Protein AF-A0A8J4E0U0-F1 (afdb_monomer)

Foldseek 3Di:
DDPPPPLDPDDCVVDDLVQAQQDDQVQAQPKFKWAFNAFDPQFTKIQRPVVSHIATEGQVQEEPDHGDRVVVVVRHGPIAIKHFNGGDHSDHTYIHRYPVVGDDPPPPPPPDD

Sequence (113 aa):
MALGSVLGTEDIHDMPPSQWGVLDPELVGTVVEVRILCVHPFGVGVHLTAQGAYGHVNAPRVTDDRFTVDEASRHIGEVRRGLVLAAEPGRQPTLTIRPSEVPDRSDPHGQII

Solvent-accessible surface area (backbone atoms only — not comparable to full-atom values): 6579 Å² total; per-residue (Å²): 133,85,82,78,73,75,81,60,94,48,48,68,86,80,51,60,72,86,45,44,11,70,46,64,54,86,44,44,79,36,78,43,54,31,28,31,45,33,67,45,95,64,22,34,27,31,35,31,69,89,75,75,25,27,40,51,27,44,32,77,30,51,36,85,63,87,72,48,56,76,66,55,50,74,44,51,68,41,75,42,63,26,27,29,73,40,35,46,87,93,32,68,31,41,44,29,44,15,63,92,75,38,82,61,96,85,51,97,70,80,69,86,126

Organism: NCBI:txid175570

Radius of gyration: 14.25 Å; Cα contacts (8 Å, |Δi|>4): 223; chains: 1; bounding box: 31×45×39 Å

Nearest PDB structures (foldseek):
  5xgu-assembly1_A  TM=8.233E-01  e=1.239E-03  Escherichia coli DEC6A
  3go5-assembly1_A  TM=7.904E-01  e=1.707E-03  Streptococcus pneumoniae TIGR4
  7dcy-assembly1_A  TM=7.738E-01  e=1.819E-03  Mycoplasmoides genitalium G37
  2cqo-assembly1_A  TM=6.522E-01  e=3.449E-03  Homo sapiens
  1h95-assembly1_A  TM=6.076E-01  e=5.755E-02  Homo sapiens

Structure (mmCIF, N/CA/C/O backbone):
data_AF-A0A8J4E0U0-F1
#
_entry.id   AF-A0A8J4E0U0-F1
#
loop_
_atom_site.group_PDB
_atom_site.id
_atom_site.type_symbol
_atom_site.label_atom_id
_atom_site.label_alt_id
_atom_site.label_comp_id
_atom_site.label_asym_id
_atom_site.label_entity_id
_atom_site.label_seq_id
_atom_site.pdbx_PDB_ins_code
_atom_site.Cartn_x
_atom_site.Cartn_y
_atom_site.Cartn_z
_atom_site.occupancy
_atom_site.B_iso_or_equiv
_atom_site.auth_seq_id
_atom_site.auth_comp_id
_atom_site.auth_asym_id
_atom_site.auth_atom_id
_atom_site.pdbx_PDB_model_num
ATOM 1 N N . MET A 1 1 ? -3.474 -33.523 -2.161 1.00 33.12 1 MET A N 1
ATOM 2 C CA . MET A 1 1 ? -2.743 -32.919 -3.293 1.00 33.12 1 MET A CA 1
ATOM 3 C C . MET A 1 1 ? -2.813 -31.415 -3.107 1.00 33.12 1 MET A C 1
ATOM 5 O O . MET A 1 1 ? -3.916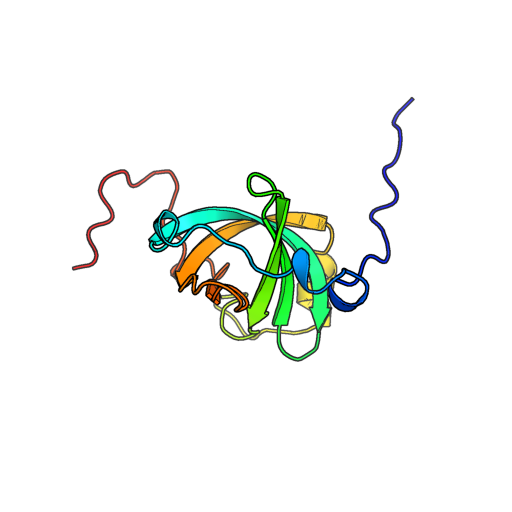 -30.889 -3.073 1.00 33.12 1 MET A O 1
ATOM 9 N N . ALA A 1 2 ? -1.684 -30.757 -2.850 1.00 35.38 2 ALA A N 1
ATOM 10 C CA . ALA A 1 2 ? -1.649 -29.308 -2.690 1.00 35.38 2 ALA A CA 1
ATOM 11 C C . ALA A 1 2 ? -1.746 -28.668 -4.080 1.00 35.38 2 ALA A C 1
ATOM 13 O O . ALA A 1 2 ? -0.880 -28.893 -4.923 1.00 35.38 2 ALA A O 1
ATOM 14 N N . LEU A 1 3 ? -2.819 -27.917 -4.328 1.00 40.31 3 LEU A N 1
ATOM 15 C CA . LEU A 1 3 ? -2.904 -27.012 -5.468 1.00 40.31 3 LEU A CA 1
ATOM 16 C C . LEU A 1 3 ? -1.920 -25.874 -5.192 1.00 40.31 3 LEU A C 1
ATOM 18 O O . LEU A 1 3 ? -2.223 -24.948 -4.444 1.00 40.31 3 LEU A O 1
ATOM 22 N N . GLY A 1 4 ? -0.711 -25.998 -5.737 1.00 32.97 4 GLY A N 1
ATOM 23 C CA . GLY A 1 4 ? 0.241 -24.902 -5.807 1.00 32.97 4 GLY A CA 1
ATOM 24 C C . GLY A 1 4 ? -0.374 -23.797 -6.653 1.00 32.97 4 GLY A C 1
ATOM 25 O O . GLY A 1 4 ? -0.362 -23.878 -7.878 1.00 32.97 4 GLY A O 1
ATOM 26 N N . SER A 1 5 ? -0.966 -22.806 -5.987 1.00 40.47 5 SER A N 1
ATOM 27 C CA . SER A 1 5 ? -1.333 -21.536 -6.600 1.00 40.47 5 SER A CA 1
ATOM 28 C C . SER A 1 5 ? -0.084 -20.991 -7.274 1.00 40.47 5 SER A C 1
ATOM 30 O O . SER A 1 5 ? 0.894 -20.678 -6.596 1.00 40.47 5 SER A O 1
ATOM 32 N N . VAL A 1 6 ? -0.106 -20.906 -8.600 1.00 43.50 6 VAL A N 1
ATOM 33 C CA . VAL A 1 6 ? 0.854 -20.110 -9.360 1.00 43.50 6 VAL A CA 1
ATOM 34 C C . VAL A 1 6 ? 0.701 -18.689 -8.820 1.00 43.50 6 VAL A C 1
ATOM 36 O O . VAL A 1 6 ? -0.319 -18.054 -9.064 1.00 43.50 6 VAL A O 1
ATOM 39 N N . LEU A 1 7 ? 1.629 -18.237 -7.972 1.00 48.47 7 LEU A N 1
ATOM 40 C CA . LEU A 1 7 ? 1.688 -16.836 -7.561 1.00 48.47 7 LEU A CA 1
ATOM 41 C C . LEU A 1 7 ? 2.077 -16.072 -8.821 1.00 48.47 7 LEU A C 1
ATOM 43 O O . LEU A 1 7 ? 3.203 -16.184 -9.306 1.00 48.47 7 LEU A O 1
ATOM 47 N N . GLY A 1 8 ? 1.051 -15.486 -9.431 1.00 47.81 8 GLY A N 1
ATOM 48 C CA . GLY A 1 8 ? 1.058 -15.034 -10.803 1.00 47.81 8 GLY A CA 1
ATOM 49 C C . GLY A 1 8 ? 2.028 -13.891 -11.028 1.00 47.81 8 GLY A C 1
ATOM 50 O O . GLY A 1 8 ? 2.340 -13.105 -10.138 1.00 47.81 8 GLY A O 1
ATOM 51 N N . THR A 1 9 ? 2.451 -13.790 -12.277 1.00 55.84 9 THR A N 1
ATOM 52 C CA . THR A 1 9 ? 3.096 -12.640 -12.913 1.00 55.84 9 THR A CA 1
ATOM 53 C C . THR A 1 9 ? 2.154 -11.428 -12.994 1.00 55.84 9 THR A C 1
ATOM 55 O O . THR A 1 9 ? 2.138 -10.734 -14.004 1.00 55.84 9 THR A O 1
ATOM 58 N N . GLU A 1 10 ? 1.289 -11.237 -12.000 1.00 68.31 10 GLU A N 1
ATOM 59 C CA . GLU A 1 10 ? 0.226 -10.239 -12.015 1.00 68.31 10 GLU A CA 1
ATOM 60 C C . GLU A 1 10 ? 0.820 -8.868 -11.684 1.00 68.31 10 GLU A C 1
ATOM 62 O O . GLU A 1 10 ? 1.222 -8.607 -10.549 1.00 68.31 10 GLU A O 1
ATOM 67 N N . ASP A 1 11 ? 0.874 -7.987 -12.681 1.00 75.38 11 ASP A N 1
ATOM 68 C CA . ASP A 1 11 ? 1.166 -6.574 -12.480 1.00 75.38 11 ASP A CA 1
ATOM 69 C C . ASP A 1 11 ? -0.160 -5.810 -12.355 1.00 75.38 11 ASP A C 1
ATOM 71 O O . ASP A 1 11 ? -1.088 -5.990 -13.145 1.00 75.38 11 ASP A O 1
ATOM 75 N N . ILE A 1 12 ? -0.270 -4.927 -11.360 1.00 73.69 12 ILE A N 1
ATOM 76 C CA . ILE A 1 12 ? -1.461 -4.084 -11.184 1.00 73.69 12 ILE A CA 1
ATOM 77 C C . ILE A 1 12 ? -1.749 -3.209 -12.414 1.00 73.69 12 ILE A C 1
ATOM 79 O O . ILE A 1 12 ? -2.890 -2.803 -12.622 1.00 73.69 12 ILE A O 1
ATOM 83 N N . HIS A 1 13 ? -0.742 -2.935 -13.247 1.00 73.75 13 HIS A N 1
ATOM 84 C CA . HIS A 1 13 ? -0.894 -2.173 -14.487 1.00 73.75 13 HIS A CA 1
ATOM 85 C C . HIS A 1 13 ? -1.6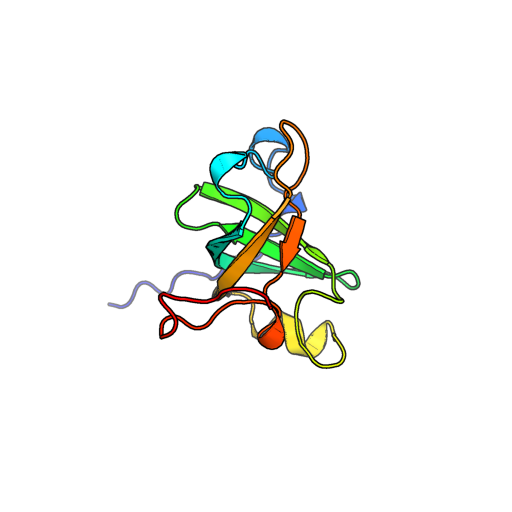39 -2.934 -15.591 1.00 73.75 13 HIS A C 1
ATOM 87 O O . HIS A 1 13 ? -2.132 -2.294 -16.520 1.00 73.75 13 HIS A O 1
ATOM 93 N N . ASP A 1 14 ? -1.794 -4.253 -15.465 1.00 78.25 14 ASP A N 1
ATOM 94 C CA . ASP A 1 14 ? -2.643 -5.047 -16.356 1.00 78.25 14 ASP A CA 1
ATOM 95 C C . ASP A 1 14 ? -4.133 -4.965 -15.962 1.00 78.25 14 ASP A C 1
ATOM 97 O O . ASP A 1 14 ? -5.010 -5.389 -16.720 1.00 78.25 14 ASP A O 1
ATOM 101 N N . MET A 1 15 ? -4.446 -4.406 -14.785 1.00 72.62 15 MET A N 1
ATOM 102 C CA . MET A 1 15 ? -5.810 -4.334 -14.258 1.00 72.62 15 MET A CA 1
ATOM 103 C C . MET A 1 15 ? -6.575 -3.117 -14.802 1.00 72.62 15 MET A C 1
ATOM 105 O O . MET A 1 15 ? -6.010 -2.020 -14.905 1.00 72.62 15 MET A O 1
ATOM 109 N N . PRO A 1 16 ? -7.888 -3.251 -15.086 1.00 71.50 16 PRO A N 1
ATOM 110 C CA . PRO A 1 16 ? -8.721 -2.126 -15.495 1.00 71.50 16 PRO A CA 1
ATOM 111 C C . PRO A 1 16 ? -8.661 -0.978 -14.474 1.00 71.50 16 PRO A C 1
ATOM 113 O O . PRO A 1 16 ? -8.812 -1.238 -13.279 1.00 71.50 16 PRO A O 1
ATOM 116 N N . PRO A 1 17 ? -8.564 0.298 -14.902 1.00 68.56 17 PRO A N 1
ATOM 117 C CA . PRO A 1 17 ? -8.576 1.456 -13.999 1.00 68.56 17 PRO A CA 1
ATOM 118 C C . PRO A 1 17 ? -9.759 1.495 -13.020 1.00 68.56 17 PRO A C 1
ATOM 120 O O . PRO A 1 17 ? -9.640 2.055 -11.940 1.00 68.56 17 PRO A O 1
ATOM 123 N N . SER A 1 18 ? -10.892 0.866 -13.349 1.00 69.44 18 SER A N 1
ATOM 124 C CA . SER A 1 18 ? -12.049 0.744 -12.449 1.00 69.44 18 SER A CA 1
ATOM 125 C C . SER A 1 18 ? -11.790 -0.103 -11.198 1.00 69.44 18 SER A C 1
ATOM 127 O O . SER A 1 18 ? -12.556 -0.023 -10.245 1.00 69.44 18 SER A O 1
ATOM 129 N N . GLN A 1 19 ? -10.751 -0.939 -11.209 1.00 70.50 19 GLN A N 1
ATOM 130 C CA . GLN A 1 19 ? -10.320 -1.757 -10.071 1.00 70.50 19 GLN A CA 1
ATOM 131 C C . GLN A 1 19 ? -9.205 -1.080 -9.264 1.00 70.50 19 GLN A C 1
ATOM 133 O O . GLN A 1 19 ? -8.861 -1.523 -8.166 1.00 70.50 19 GLN A O 1
ATOM 138 N N . TRP A 1 20 ? -8.664 0.025 -9.778 1.00 68.69 20 TRP A N 1
ATOM 139 C CA . TRP A 1 20 ? -7.727 0.852 -9.044 1.00 68.69 20 TRP A CA 1
ATOM 140 C C . TRP A 1 20 ? -8.482 1.705 -8.040 1.00 68.69 20 TRP A C 1
ATOM 142 O O . TRP A 1 20 ? -9.203 2.635 -8.393 1.00 68.69 20 TRP A O 1
ATOM 152 N N . GLY A 1 21 ? -8.256 1.414 -6.768 1.00 61.34 21 GLY A N 1
ATOM 153 C CA . GLY A 1 21 ? -8.373 2.418 -5.733 1.00 61.34 21 GLY A CA 1
ATOM 154 C C . GLY A 1 21 ? -9.753 2.988 -5.447 1.00 61.34 21 GLY A C 1
ATOM 155 O O . GLY A 1 21 ? -9.833 4.040 -4.822 1.00 61.34 21 GLY A O 1
ATOM 156 N N . VAL A 1 22 ? -10.834 2.311 -5.831 1.00 68.50 22 VAL A N 1
ATOM 157 C CA . VAL A 1 22 ? -12.170 2.661 -5.335 1.00 68.50 22 VAL A CA 1
ATOM 158 C C . VAL A 1 22 ? -12.274 2.169 -3.894 1.00 68.50 22 VAL A C 1
ATOM 160 O O . VAL A 1 22 ? -12.795 1.092 -3.615 1.00 68.50 22 VAL A O 1
ATOM 163 N N . LEU A 1 23 ? -11.679 2.937 -2.987 1.00 80.81 23 LEU A N 1
ATOM 164 C CA . LEU A 1 23 ? -11.705 2.680 -1.560 1.00 80.81 23 LEU A CA 1
ATOM 165 C C . LEU A 1 23 ? -12.738 3.591 -0.902 1.00 80.81 23 LEU A C 1
ATOM 167 O O . LEU A 1 23 ? -12.808 4.779 -1.220 1.00 80.81 23 LEU A O 1
ATOM 171 N N . ASP A 1 24 ? -13.524 3.031 0.013 1.00 85.00 24 ASP A N 1
ATOM 172 C CA . ASP A 1 24 ? -14.448 3.806 0.835 1.00 85.00 24 ASP A CA 1
ATOM 173 C C . ASP A 1 24 ? -13.669 4.875 1.633 1.00 85.00 24 ASP A C 1
ATOM 175 O O . ASP A 1 24 ? -12.715 4.516 2.335 1.00 85.00 24 ASP A O 1
ATOM 179 N N . PRO A 1 25 ? -14.028 6.172 1.542 1.00 86.38 25 PRO A N 1
ATOM 180 C CA . PRO A 1 25 ? -13.425 7.226 2.356 1.00 86.38 25 PRO A CA 1
ATOM 181 C C . PRO A 1 25 ? -13.460 6.953 3.867 1.00 86.38 25 PRO A C 1
ATOM 183 O O . PRO A 1 25 ? -12.583 7.432 4.584 1.00 86.38 25 PRO A O 1
ATOM 186 N N . GLU A 1 26 ? -14.414 6.155 4.358 1.00 89.38 26 GLU A N 1
ATOM 187 C CA . GLU A 1 26 ? -14.496 5.754 5.770 1.00 89.38 26 GLU A CA 1
ATOM 188 C C . GLU A 1 26 ? -13.327 4.862 6.219 1.00 89.38 26 GLU A C 1
ATOM 190 O O . GLU A 1 26 ? -13.069 4.728 7.414 1.00 89.38 26 GLU A O 1
ATOM 195 N N . LEU A 1 27 ? -12.574 4.280 5.279 1.00 89.50 27 LEU A N 1
ATOM 196 C CA . LEU A 1 27 ? -11.398 3.471 5.593 1.00 89.50 27 LEU A CA 1
ATOM 197 C C . LEU A 1 27 ? -10.160 4.311 5.926 1.00 89.50 27 LEU A C 1
ATOM 199 O O . LEU A 1 27 ? -9.166 3.739 6.372 1.00 89.50 27 LEU A O 1
ATOM 203 N N . VAL A 1 28 ? -10.170 5.635 5.749 1.00 92.69 28 VAL A N 1
ATOM 204 C CA . VAL A 1 28 ? -9.031 6.488 6.131 1.00 92.69 28 VAL A CA 1
ATOM 205 C C . VAL A 1 28 ? -8.745 6.365 7.633 1.00 92.69 28 VAL A C 1
ATOM 207 O O . VAL A 1 28 ? -9.636 6.480 8.466 1.00 92.69 28 VAL A O 1
ATOM 210 N N . GLY A 1 29 ? -7.481 6.119 7.984 1.00 93.38 29 GLY A N 1
ATOM 211 C CA . GLY A 1 29 ? -7.044 5.851 9.357 1.00 93.38 29 GLY A CA 1
ATOM 212 C C . GLY A 1 29 ? -7.202 4.391 9.794 1.00 93.38 29 GLY A C 1
ATOM 213 O O . GLY A 1 29 ? -6.771 4.037 10.890 1.00 93.38 29 GLY A O 1
ATOM 214 N N . THR A 1 30 ? -7.772 3.525 8.952 1.00 93.62 30 THR A N 1
ATOM 215 C CA . THR A 1 30 ? -7.941 2.100 9.263 1.00 93.62 30 THR A CA 1
ATOM 216 C C . THR A 1 30 ? -6.776 1.257 8.751 1.00 93.62 30 THR A C 1
A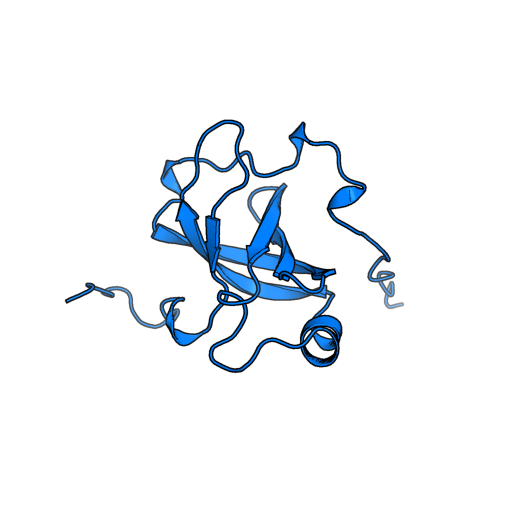TOM 218 O O . THR A 1 30 ? -6.139 1.566 7.738 1.00 93.62 30 THR A O 1
ATOM 221 N N . VAL A 1 31 ? -6.505 0.159 9.461 1.00 94.94 31 VAL A N 1
ATOM 222 C CA . VAL A 1 31 ? -5.542 -0.856 9.031 1.00 94.94 31 VAL A CA 1
ATOM 223 C C . VAL A 1 31 ? -6.261 -1.941 8.238 1.00 94.94 31 VAL A C 1
ATOM 225 O O . VAL A 1 31 ? -7.182 -2.581 8.743 1.00 94.94 31 VAL A O 1
ATOM 228 N N . VAL A 1 32 ? -5.790 -2.186 7.021 1.00 93.38 32 VAL A N 1
ATOM 229 C CA . VAL A 1 32 ? -6.305 -3.189 6.085 1.00 93.38 32 VAL A CA 1
ATOM 230 C C . VAL A 1 32 ? -5.250 -4.256 5.789 1.00 93.38 32 VAL A C 1
ATOM 232 O O . VAL A 1 32 ? -4.051 -4.043 5.984 1.00 93.38 32 VAL A O 1
ATOM 235 N N . GLU A 1 33 ? -5.688 -5.421 5.320 1.00 95.56 33 GLU A N 1
ATOM 236 C CA . GLU A 1 33 ? -4.791 -6.456 4.803 1.00 95.56 33 GLU A CA 1
ATOM 237 C C . GLU A 1 33 ? -4.510 -6.211 3.321 1.00 95.56 33 GLU A C 1
ATOM 239 O O . GLU A 1 33 ? -5.424 -6.004 2.521 1.00 95.56 33 GLU A O 1
ATOM 244 N N . VAL A 1 34 ? -3.232 -6.238 2.954 1.00 95.31 34 VAL A N 1
ATOM 245 C CA . VAL A 1 34 ? -2.770 -5.988 1.591 1.00 95.31 34 VAL A CA 1
ATOM 246 C C . VAL A 1 34 ? -1.825 -7.089 1.141 1.00 95.31 34 VAL A C 1
ATOM 248 O O . VAL A 1 34 ? -0.918 -7.473 1.871 1.00 95.31 34 VAL A O 1
ATOM 251 N N . ARG A 1 35 ? -2.014 -7.607 -0.068 1.00 96.00 35 ARG A N 1
ATOM 252 C CA . ARG A 1 35 ? -1.099 -8.555 -0.704 1.00 96.00 35 ARG A CA 1
ATOM 253 C C . ARG A 1 35 ? -0.212 -7.825 -1.695 1.00 96.00 35 ARG A C 1
ATOM 255 O O . ARG A 1 35 ? -0.741 -7.127 -2.552 1.00 96.00 35 ARG A O 1
ATOM 262 N N . ILE A 1 36 ? 1.100 -8.021 -1.621 1.00 96.06 36 ILE A N 1
ATOM 263 C CA . ILE A 1 36 ? 2.030 -7.495 -2.629 1.00 96.06 36 ILE A CA 1
ATOM 264 C C . ILE A 1 36 ? 1.889 -8.324 -3.907 1.00 96.06 36 ILE A C 1
ATOM 266 O O . ILE A 1 36 ? 1.977 -9.549 -3.856 1.00 96.06 36 ILE A O 1
ATOM 270 N N . LEU A 1 37 ? 1.671 -7.668 -5.043 1.00 94.56 37 LEU A N 1
ATOM 271 C CA . LEU A 1 37 ? 1.521 -8.324 -6.346 1.00 94.56 37 LEU A CA 1
ATOM 272 C C . LEU A 1 37 ? 2.734 -8.099 -7.243 1.00 94.56 37 LEU A C 1
ATOM 274 O O . LEU A 1 37 ? 3.226 -9.025 -7.875 1.00 94.56 37 LEU A O 1
ATOM 278 N N . CYS A 1 38 ? 3.260 -6.878 -7.243 1.00 94.12 38 CYS A N 1
ATOM 279 C CA . CYS A 1 38 ? 4.371 -6.491 -8.098 1.00 94.12 38 CYS A CA 1
ATOM 280 C C . CYS A 1 38 ? 5.227 -5.415 -7.427 1.00 94.12 38 CYS A C 1
ATOM 282 O O . CYS A 1 38 ? 4.803 -4.751 -6.477 1.00 94.12 38 CYS A O 1
ATOM 284 N N . VAL A 1 39 ? 6.446 -5.240 -7.930 1.00 95.12 39 VAL A N 1
ATOM 285 C CA . VAL A 1 39 ? 7.433 -4.306 -7.385 1.00 95.12 39 VAL A CA 1
ATOM 286 C C . VAL A 1 39 ? 8.004 -3.467 -8.513 1.00 95.12 39 VAL A C 1
ATOM 288 O O . VAL A 1 39 ? 8.408 -3.988 -9.550 1.00 95.12 39 VAL A O 1
ATOM 291 N N . HIS A 1 40 ? 8.084 -2.163 -8.279 1.00 94.50 40 HIS A N 1
ATOM 292 C CA . HIS A 1 40 ? 8.626 -1.185 -9.212 1.00 94.50 40 HIS A CA 1
ATOM 293 C C . HIS A 1 40 ? 9.682 -0.322 -8.503 1.00 94.50 40 HIS A C 1
ATOM 295 O O . HIS A 1 40 ? 9.705 -0.243 -7.273 1.00 94.50 40 HIS A O 1
ATOM 301 N N . PRO A 1 41 ? 10.557 0.395 -9.232 1.00 94.44 41 PRO A N 1
ATOM 302 C CA . PRO A 1 41 ? 11.548 1.282 -8.610 1.00 94.44 41 PRO A CA 1
ATOM 303 C C . PRO A 1 41 ? 10.950 2.363 -7.698 1.00 94.44 41 PRO A C 1
ATOM 305 O O . PRO A 1 41 ? 11.637 2.883 -6.821 1.00 94.44 41 PRO A O 1
ATOM 308 N N . PHE A 1 42 ? 9.679 2.707 -7.908 1.00 93.00 42 PHE A N 1
ATOM 309 C CA . PHE A 1 42 ? 8.959 3.747 -7.179 1.00 93.00 42 PHE A CA 1
ATOM 310 C C . PHE A 1 42 ? 7.984 3.207 -6.121 1.00 93.00 42 PHE A C 1
ATOM 312 O O . PHE A 1 42 ? 7.322 4.014 -5.465 1.00 93.00 42 PHE A O 1
ATOM 319 N N . GLY A 1 43 ? 7.913 1.890 -5.896 1.00 95.94 43 GLY A N 1
ATOM 320 C CA . GLY A 1 43 ? 7.037 1.314 -4.878 1.00 95.94 43 GLY A CA 1
ATOM 321 C C . GLY A 1 43 ? 6.605 -0.121 -5.149 1.00 95.94 43 GLY A C 1
ATOM 322 O O . GLY A 1 43 ? 7.277 -0.870 -5.854 1.00 95.94 43 GLY A O 1
ATOM 323 N N . VAL A 1 44 ? 5.486 -0.512 -4.547 1.00 96.56 44 VAL A N 1
ATOM 324 C CA . VAL A 1 44 ? 4.890 -1.838 -4.735 1.00 96.56 44 VAL A CA 1
ATOM 325 C C . VAL A 1 44 ? 3.419 -1.727 -5.088 1.00 96.56 44 VAL A C 1
ATOM 327 O O . VAL A 1 44 ? 2.687 -0.902 -4.535 1.00 96.56 44 VAL A O 1
ATOM 330 N N . GLY A 1 45 ? 2.982 -2.590 -5.996 1.00 94.56 45 GLY A N 1
ATOM 331 C CA . GLY A 1 45 ? 1.576 -2.782 -6.284 1.00 94.56 45 GLY A CA 1
ATOM 332 C C . GLY A 1 45 ? 0.944 -3.767 -5.319 1.00 94.56 45 GLY A C 1
ATOM 333 O O . GLY A 1 45 ? 1.532 -4.806 -5.010 1.00 94.56 45 GLY A O 1
ATOM 334 N N . VAL A 1 46 ? -0.247 -3.434 -4.830 1.00 94.31 46 VAL A N 1
ATOM 335 C CA . VAL A 1 46 ? -0.929 -4.210 -3.796 1.00 94.31 46 VAL A CA 1
ATOM 336 C C . VAL A 1 46 ? -2.395 -4.464 -4.118 1.00 94.31 46 VAL A C 1
ATOM 338 O O . VAL A 1 46 ? -3.061 -3.649 -4.754 1.00 94.31 46 VAL A O 1
ATOM 341 N N . HIS A 1 47 ? -2.907 -5.579 -3.608 1.00 92.75 47 HIS A N 1
ATOM 342 C CA . HIS A 1 47 ? -4.329 -5.908 -3.563 1.00 92.75 47 HIS A CA 1
ATOM 343 C C . HIS A 1 47 ? -4.829 -5.873 -2.117 1.00 92.75 47 HIS A C 1
ATOM 345 O O . HIS A 1 47 ? -4.303 -6.581 -1.261 1.00 92.75 47 HIS A O 1
ATOM 351 N N . LEU A 1 48 ? -5.846 -5.059 -1.849 1.00 92.12 48 LEU A N 1
ATOM 352 C CA . LEU A 1 48 ? -6.521 -4.937 -0.563 1.00 92.12 48 LEU A CA 1
ATOM 353 C C . LEU A 1 48 ? -7.552 -6.064 -0.455 1.00 92.12 48 LEU A C 1
ATOM 355 O O . LEU A 1 48 ? -8.635 -5.992 -1.038 1.00 92.12 48 LEU A O 1
ATOM 359 N N . THR A 1 49 ? -7.187 -7.135 0.247 1.00 90.81 49 THR A N 1
ATOM 360 C CA . THR A 1 49 ? -7.815 -8.460 0.100 1.00 90.81 49 THR A CA 1
ATOM 361 C C . THR A 1 49 ? -9.287 -8.492 0.498 1.00 90.81 49 THR A C 1
ATOM 363 O O . THR A 1 49 ? -10.071 -9.195 -0.135 1.00 90.81 49 THR A O 1
ATOM 366 N N . ALA A 1 50 ? -9.674 -7.736 1.528 1.00 89.19 50 ALA A N 1
ATOM 367 C CA . ALA A 1 50 ? -11.058 -7.662 1.994 1.00 89.19 50 ALA A CA 1
ATOM 368 C C . ALA A 1 50 ? -11.919 -6.713 1.146 1.00 89.19 50 ALA A C 1
ATOM 370 O O . ALA A 1 50 ? -13.132 -6.886 1.067 1.00 89.19 50 ALA A O 1
ATOM 371 N N . GLN A 1 51 ? -11.298 -5.715 0.517 1.00 88.19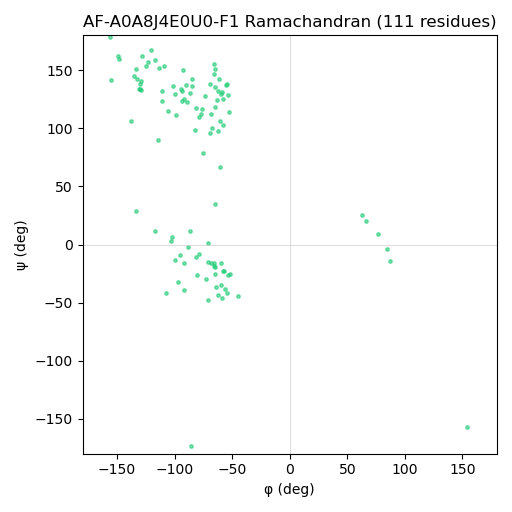 51 GLN A N 1
ATOM 372 C CA . GLN A 1 51 ? -11.977 -4.687 -0.268 1.00 88.19 51 GLN A CA 1
ATOM 373 C C . GLN A 1 51 ? -12.097 -5.064 -1.750 1.00 88.19 51 GLN A C 1
ATOM 375 O O . GLN A 1 51 ? -12.877 -4.445 -2.467 1.00 88.19 51 GLN A O 1
ATOM 380 N N . GLY A 1 52 ? -11.326 -6.051 -2.224 1.00 86.00 52 GLY A N 1
ATOM 381 C CA . GLY A 1 52 ? -11.278 -6.408 -3.646 1.00 86.00 52 GLY A CA 1
ATOM 382 C C . GLY A 1 52 ? -10.753 -5.268 -4.524 1.00 86.00 52 GLY A C 1
ATOM 383 O O . GLY A 1 52 ? -11.106 -5.176 -5.698 1.00 86.00 52 GLY A O 1
ATOM 384 N N . ALA A 1 53 ? -9.958 -4.370 -3.937 1.00 86.12 53 ALA A N 1
ATOM 385 C CA . ALA A 1 53 ? -9.452 -3.160 -4.572 1.00 86.12 53 ALA A CA 1
ATOM 386 C C . ALA A 1 53 ? -7.934 -3.231 -4.738 1.00 86.12 53 ALA A C 1
ATOM 388 O O . ALA A 1 53 ? -7.238 -3.848 -3.933 1.00 86.12 53 ALA A O 1
ATOM 389 N N . TYR A 1 54 ? -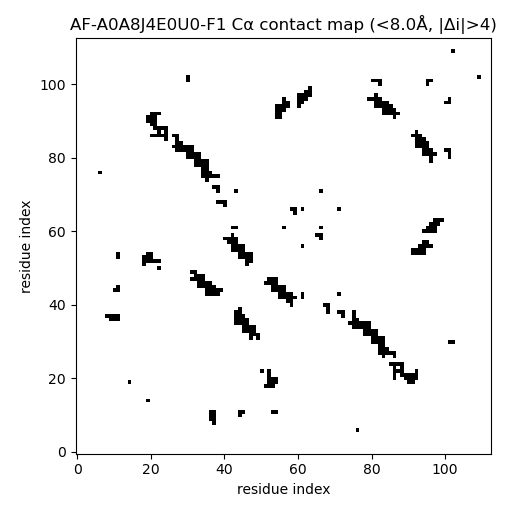7.405 -2.551 -5.749 1.00 88.25 54 TYR A N 1
ATOM 390 C CA . TYR A 1 54 ? -5.968 -2.492 -6.007 1.00 88.25 54 TYR A CA 1
ATOM 391 C C . TYR A 1 54 ? -5.414 -1.109 -5.683 1.00 88.25 54 TYR A C 1
ATOM 393 O O . TYR A 1 54 ? -6.125 -0.102 -5.736 1.00 88.25 54 TYR A O 1
ATOM 401 N N . GLY A 1 55 ? -4.132 -1.047 -5.351 1.00 89.38 55 GLY A N 1
ATOM 402 C CA . GLY A 1 55 ? -3.458 0.201 -5.034 1.00 89.38 55 GLY A CA 1
ATOM 403 C C . GLY A 1 55 ? -1.957 0.121 -5.242 1.00 89.38 55 GLY A C 1
ATOM 404 O O . GLY A 1 55 ? -1.402 -0.919 -5.593 1.00 89.38 55 GLY A O 1
ATOM 405 N N . HIS A 1 56 ? -1.301 1.246 -4.990 1.00 92.44 56 HIS A N 1
ATOM 406 C CA . HIS A 1 56 ? 0.144 1.367 -5.059 1.00 92.44 56 HIS A CA 1
ATOM 407 C C . HIS A 1 56 ? 0.669 2.008 -3.773 1.00 92.44 56 HIS A C 1
ATOM 409 O O . HIS A 1 56 ? 0.150 3.023 -3.305 1.00 92.44 56 HIS A O 1
ATOM 415 N N . VAL A 1 57 ? 1.717 1.419 -3.204 1.00 95.31 57 VAL A N 1
ATOM 416 C CA . VAL A 1 57 ? 2.425 1.956 -2.042 1.00 95.31 57 VAL A CA 1
ATOM 417 C C . VAL A 1 57 ? 3.748 2.533 -2.521 1.00 95.31 57 VAL A C 1
ATOM 419 O O . VAL A 1 57 ? 4.621 1.800 -2.979 1.00 95.31 57 VAL A O 1
ATOM 422 N N . ASN A 1 58 ? 3.916 3.848 -2.397 1.00 95.56 58 ASN A N 1
ATOM 423 C CA . ASN A 1 58 ? 5.150 4.522 -2.807 1.00 95.56 58 ASN A CA 1
ATOM 424 C C . ASN A 1 58 ? 6.353 4.014 -2.006 1.00 95.56 58 ASN A C 1
ATOM 426 O O . ASN A 1 58 ? 6.241 3.836 -0.797 1.00 95.56 58 ASN A O 1
ATOM 430 N N . ALA A 1 59 ? 7.513 3.876 -2.654 1.00 96.12 59 ALA A N 1
ATOM 431 C CA . ALA A 1 59 ? 8.737 3.291 -2.098 1.00 96.12 59 ALA A CA 1
ATOM 432 C C . ALA A 1 59 ? 9.095 3.758 -0.674 1.00 96.12 59 ALA A C 1
ATOM 434 O O . ALA A 1 59 ? 9.386 2.897 0.156 1.00 96.12 59 ALA A O 1
ATOM 435 N N . PRO A 1 60 ? 9.014 5.061 -0.321 1.00 95.25 60 PRO A N 1
ATOM 436 C CA . PRO A 1 60 ? 9.266 5.479 1.053 1.00 95.25 60 PRO A CA 1
ATOM 437 C C . PRO A 1 60 ? 8.353 4.765 2.054 1.00 95.25 60 PRO A C 1
ATOM 439 O O . PRO A 1 60 ? 8.803 4.392 3.124 1.00 95.25 60 PRO A O 1
ATOM 442 N N . ARG A 1 61 ? 7.084 4.534 1.722 1.00 96.81 61 ARG A N 1
ATOM 443 C CA . ARG A 1 61 ? 6.045 3.984 2.606 1.00 96.81 61 ARG A CA 1
ATOM 444 C C . ARG A 1 61 ? 5.995 2.449 2.642 1.00 96.81 61 ARG A C 1
ATOM 446 O O . ARG A 1 61 ? 5.025 1.883 3.138 1.00 96.81 61 ARG A O 1
ATOM 453 N N . VAL A 1 62 ? 7.003 1.772 2.091 1.00 97.19 62 VAL A N 1
ATOM 454 C CA . VAL A 1 62 ? 7.061 0.300 2.039 1.00 97.19 62 VAL A CA 1
ATOM 455 C C . VAL A 1 62 ? 7.792 -0.291 3.243 1.00 97.19 62 VAL A C 1
ATOM 457 O O . VAL A 1 62 ? 7.401 -1.334 3.757 1.00 97.19 62 VAL A O 1
ATOM 460 N N . THR A 1 63 ? 8.867 0.353 3.684 1.00 95.75 63 THR A N 1
ATOM 461 C CA . THR A 1 63 ? 9.743 -0.137 4.754 1.00 95.75 63 THR A CA 1
ATOM 462 C C . THR A 1 63 ? 10.324 1.043 5.532 1.00 95.75 63 THR A C 1
ATOM 464 O O . THR A 1 63 ? 10.282 2.181 5.057 1.00 95.75 63 THR A O 1
ATOM 467 N N . ASP A 1 64 ? 10.783 0.778 6.754 1.00 94.12 64 ASP A N 1
ATOM 468 C CA . ASP A 1 64 ? 11.494 1.747 7.597 1.00 94.12 64 ASP A CA 1
ATOM 469 C C . ASP A 1 64 ? 12.914 2.002 7.089 1.00 94.12 64 ASP A C 1
ATOM 471 O O . ASP A 1 64 ? 13.452 3.101 7.223 1.00 94.12 64 ASP A O 1
ATOM 475 N N . ASP A 1 65 ? 13.494 0.985 6.457 1.00 94.06 65 ASP A N 1
ATOM 476 C CA . ASP A 1 65 ? 14.828 1.033 5.887 1.00 94.06 65 ASP A CA 1
ATOM 477 C C . ASP A 1 65 ? 14.823 1.597 4.458 1.00 94.06 65 ASP A C 1
ATOM 479 O O . ASP A 1 65 ? 13.820 2.047 3.896 1.00 94.06 65 ASP A O 1
ATOM 483 N N . ARG A 1 66 ? 15.989 1.554 3.812 1.00 94.12 66 ARG A N 1
ATOM 484 C CA . ARG A 1 66 ? 16.102 1.876 2.392 1.00 94.12 66 ARG A CA 1
ATOM 485 C C . ARG A 1 66 ? 15.331 0.853 1.553 1.00 94.12 66 ARG A C 1
ATOM 487 O O . ARG A 1 66 ? 15.712 -0.312 1.480 1.00 94.12 66 ARG A O 1
ATOM 494 N N . PHE A 1 67 ? 14.325 1.321 0.819 1.00 96.38 67 PHE A N 1
ATOM 495 C CA . PHE A 1 67 ? 13.657 0.516 -0.203 1.00 96.38 67 PHE A CA 1
ATOM 496 C C . PHE A 1 67 ? 14.632 0.106 -1.319 1.00 96.38 67 PHE A C 1
ATOM 498 O O . PHE A 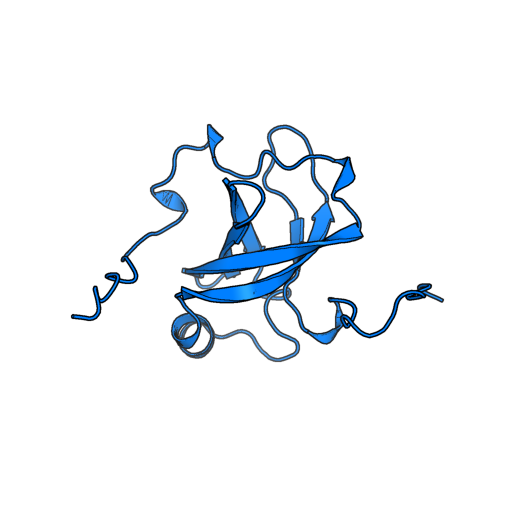1 67 ? 15.354 0.942 -1.875 1.00 96.38 67 PHE A O 1
ATOM 505 N N . THR A 1 68 ? 14.617 -1.178 -1.679 1.00 96.69 68 THR A N 1
ATOM 506 C CA . THR A 1 68 ? 15.276 -1.708 -2.878 1.00 96.69 68 THR A CA 1
ATOM 507 C C . THR A 1 68 ? 14.328 -2.664 -3.596 1.00 96.69 68 THR A C 1
ATOM 509 O O . THR A 1 68 ? 13.561 -3.377 -2.949 1.00 96.69 68 THR A O 1
ATOM 512 N N . VAL A 1 69 ? 14.384 -2.680 -4.931 1.00 96.19 69 VAL A N 1
ATOM 513 C CA . VAL A 1 69 ? 13.547 -3.571 -5.753 1.00 96.19 69 VAL A CA 1
ATOM 514 C C . VAL A 1 69 ? 13.864 -5.035 -5.457 1.00 96.19 69 VAL A C 1
ATOM 516 O O . VAL A 1 69 ? 12.938 -5.820 -5.279 1.00 96.19 69 VAL A O 1
ATOM 519 N N . ASP A 1 70 ? 15.144 -5.393 -5.345 1.00 96.25 70 ASP A N 1
ATOM 520 C CA . ASP A 1 70 ? 15.581 -6.767 -5.075 1.00 96.25 70 ASP A CA 1
ATOM 521 C C . ASP A 1 70 ? 15.011 -7.315 -3.766 1.00 96.25 70 ASP A C 1
ATOM 523 O O . ASP A 1 70 ? 14.505 -8.436 -3.743 1.00 96.25 70 ASP A O 1
ATOM 527 N N . GLU A 1 71 ? 15.062 -6.531 -2.684 1.00 95.44 71 GLU A N 1
ATOM 528 C CA . GLU A 1 71 ? 14.515 -6.968 -1.400 1.00 95.44 71 GLU A CA 1
ATOM 529 C C . GLU A 1 71 ? 12.987 -7.008 -1.441 1.00 95.44 71 GLU A C 1
ATOM 531 O O . GLU A 1 71 ? 12.385 -8.022 -1.099 1.00 95.44 71 GLU A O 1
ATOM 536 N N . ALA A 1 72 ? 12.342 -5.952 -1.945 1.00 94.56 72 ALA A N 1
ATOM 537 C CA . ALA A 1 72 ? 10.886 -5.901 -2.041 1.00 94.56 72 ALA A CA 1
ATOM 538 C C . ALA A 1 72 ? 10.308 -7.041 -2.902 1.00 94.56 72 ALA A C 1
ATOM 540 O O . ALA A 1 72 ? 9.253 -7.581 -2.574 1.00 94.56 72 ALA A O 1
ATOM 541 N N . SER A 1 73 ? 11.008 -7.455 -3.965 1.00 95.88 73 SER A N 1
ATOM 542 C CA . SER A 1 73 ? 10.560 -8.526 -4.871 1.00 95.88 73 SER A CA 1
ATOM 543 C C . SER A 1 73 ? 10.473 -9.891 -4.188 1.00 95.88 73 SER A C 1
ATOM 545 O O . SER A 1 73 ? 9.668 -10.728 -4.591 1.00 95.88 73 SER A O 1
ATOM 547 N N . ARG A 1 74 ? 11.243 -10.118 -3.116 1.00 96.25 74 ARG A N 1
ATOM 548 C CA . ARG A 1 74 ? 11.174 -11.353 -2.310 1.00 96.25 74 ARG A CA 1
ATOM 549 C C . ARG A 1 74 ? 9.867 -11.483 -1.532 1.00 96.25 74 ARG A C 1
ATOM 551 O O . ARG A 1 74 ? 9.550 -12.571 -1.064 1.00 96.25 74 ARG A O 1
ATOM 558 N N . HIS A 1 75 ? 9.124 -10.387 -1.410 1.00 95.31 75 HIS A N 1
ATOM 559 C CA . HIS A 1 75 ? 7.870 -10.305 -0.672 1.00 95.31 75 HIS A CA 1
ATOM 560 C C . HIS A 1 75 ? 6.634 -10.322 -1.583 1.00 95.31 75 HIS A C 1
ATOM 562 O O . HIS A 1 75 ? 5.516 -10.151 -1.100 1.00 95.31 75 HIS A O 1
ATOM 568 N N . ILE A 1 76 ? 6.796 -10.540 -2.894 1.00 95.75 76 ILE A N 1
ATOM 569 C CA . ILE A 1 76 ? 5.659 -10.743 -3.801 1.00 95.75 76 ILE A CA 1
ATOM 570 C C . ILE A 1 76 ? 4.840 -11.956 -3.333 1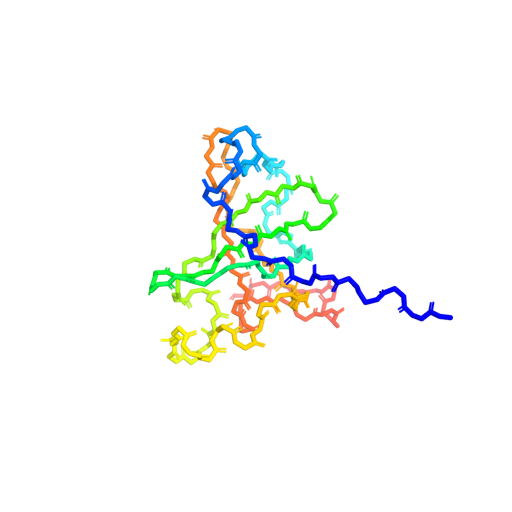.00 95.75 76 ILE A C 1
ATOM 572 O O . ILE A 1 76 ? 5.375 -13.022 -3.035 1.00 95.75 76 ILE A O 1
ATOM 576 N N . GLY A 1 77 ? 3.523 -11.779 -3.251 1.00 94.75 77 GLY A N 1
ATOM 577 C CA . GLY A 1 77 ? 2.568 -12.751 -2.724 1.00 94.75 77 GLY A CA 1
ATOM 578 C C . GLY A 1 77 ? 2.352 -12.676 -1.208 1.00 94.75 77 GLY A C 1
ATOM 579 O O . GLY A 1 77 ? 1.367 -13.233 -0.720 1.00 94.75 77 GLY A O 1
ATOM 580 N N . GLU A 1 78 ? 3.209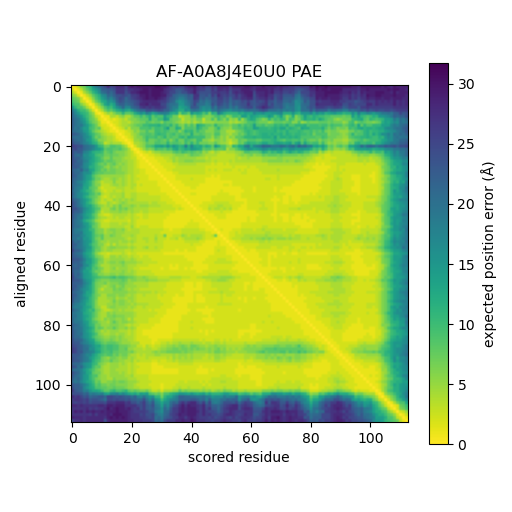 -11.971 -0.462 1.00 95.94 78 GLU A N 1
ATOM 581 C CA . GLU A 1 78 ? 3.073 -11.809 0.988 1.00 95.94 78 GLU A CA 1
ATOM 582 C C . GLU A 1 78 ? 1.861 -10.931 1.332 1.00 95.94 78 GLU A C 1
ATOM 584 O O . GLU A 1 78 ? 1.613 -9.907 0.687 1.00 95.94 78 GLU A O 1
ATOM 589 N N . VAL A 1 79 ? 1.111 -11.325 2.368 1.00 95.62 79 VAL A N 1
ATOM 590 C CA . VAL A 1 79 ? 0.047 -10.503 2.957 1.00 95.62 79 VAL A CA 1
ATOM 591 C C . VAL A 1 79 ? 0.622 -9.714 4.126 1.00 95.62 79 VAL A C 1
ATOM 593 O O . VAL A 1 79 ? 1.144 -10.289 5.079 1.00 95.62 79 VAL A O 1
ATOM 596 N N . ARG A 1 80 ? 0.490 -8.392 4.058 1.00 95.56 80 ARG A N 1
ATOM 597 C CA . ARG A 1 80 ? 0.923 -7.428 5.066 1.00 95.56 80 ARG A CA 1
ATOM 598 C C . ARG A 1 80 ? -0.247 -6.606 5.575 1.00 95.56 80 ARG A C 1
ATOM 600 O O . ARG A 1 80 ? -1.331 -6.592 4.997 1.00 95.56 80 ARG A O 1
ATOM 607 N N . ARG A 1 81 ? -0.008 -5.895 6.670 1.00 95.56 81 ARG A N 1
ATOM 608 C CA . ARG A 1 81 ? -0.915 -4.867 7.178 1.00 95.56 81 ARG A CA 1
ATOM 609 C C . ARG A 1 81 ? -0.528 -3.530 6.553 1.00 95.56 81 ARG A C 1
ATOM 611 O O . ARG A 1 81 ? 0.659 -3.226 6.464 1.00 95.56 81 ARG A O 1
ATOM 618 N N . GLY A 1 82 ? -1.516 -2.753 6.132 1.00 95.38 82 GLY A N 1
ATOM 619 C CA . GLY A 1 82 ? -1.319 -1.407 5.610 1.00 95.38 82 GLY A CA 1
ATOM 620 C C . GLY A 1 82 ? -2.293 -0.421 6.231 1.00 95.38 82 GLY A C 1
ATOM 621 O O . GLY A 1 82 ? -3.441 -0.768 6.481 1.00 95.38 82 GLY A O 1
ATOM 622 N N . LEU A 1 83 ? -1.840 0.799 6.487 1.00 96.25 83 LEU A N 1
ATOM 623 C CA . LEU A 1 83 ? -2.675 1.902 6.947 1.00 96.25 83 LEU A CA 1
ATOM 624 C C . LEU A 1 83 ? -3.141 2.724 5.741 1.00 96.25 83 LEU A C 1
ATOM 626 O O . LEU A 1 83 ? -2.341 3.108 4.881 1.00 96.25 83 LEU A O 1
ATOM 630 N N . VAL A 1 84 ? -4.440 3.010 5.697 1.00 94.50 84 VAL A N 1
ATOM 631 C CA . VAL A 1 84 ? -5.034 3.907 4.705 1.00 94.50 84 VAL A CA 1
ATOM 632 C C . VAL A 1 84 ? -4.832 5.350 5.149 1.00 94.50 84 VAL A C 1
ATOM 634 O O . VAL A 1 84 ? -5.346 5.773 6.179 1.00 94.50 84 VAL A O 1
ATOM 637 N N . LEU A 1 85 ? -4.091 6.120 4.359 1.00 94.25 85 LEU A N 1
ATOM 638 C CA . LEU A 1 85 ? -3.758 7.514 4.658 1.00 94.25 85 LEU A CA 1
ATOM 639 C C . LEU A 1 85 ? -4.690 8.500 3.953 1.00 94.25 85 LEU A C 1
ATOM 641 O O . LEU A 1 85 ? -4.959 9.574 4.480 1.00 94.25 85 LEU A O 1
ATOM 645 N N . ALA A 1 86 ? -5.165 8.146 2.759 1.00 91.62 86 ALA A N 1
ATOM 646 C CA . ALA A 1 86 ? -6.150 8.923 2.017 1.00 91.62 86 ALA A CA 1
ATOM 647 C C . ALA A 1 86 ? -6.923 8.017 1.055 1.00 91.62 8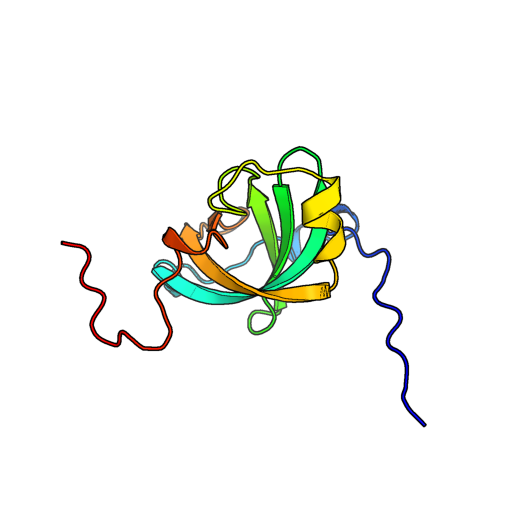6 ALA A C 1
ATOM 649 O O . ALA A 1 86 ? -6.334 7.140 0.419 1.00 91.62 86 ALA A O 1
ATOM 650 N N . ALA A 1 87 ? -8.219 8.272 0.917 1.00 89.56 87 ALA A N 1
ATOM 651 C CA . ALA A 1 87 ? -9.096 7.624 -0.047 1.00 89.56 87 ALA A CA 1
ATOM 652 C C . ALA A 1 87 ? -10.002 8.697 -0.663 1.00 89.56 87 ALA A C 1
ATOM 654 O O . ALA A 1 87 ? -10.896 9.228 -0.007 1.00 89.56 87 ALA A O 1
ATOM 655 N N . GLU A 1 88 ? -9.718 9.058 -1.913 1.00 83.69 88 GLU A N 1
ATOM 656 C CA . GLU A 1 88 ? -10.494 10.037 -2.676 1.00 83.69 88 GLU A CA 1
ATOM 657 C C . GLU A 1 88 ? -11.227 9.314 -3.816 1.00 83.69 88 GLU A C 1
ATOM 659 O O . GLU A 1 88 ? -10.588 8.558 -4.557 1.00 83.69 88 GLU A O 1
ATOM 664 N N . PRO A 1 89 ? -12.538 9.548 -4.012 1.00 77.00 89 PRO A N 1
ATOM 665 C CA . PRO A 1 89 ? -13.280 8.930 -5.105 1.00 77.00 89 PRO A CA 1
ATOM 666 C C . PRO A 1 89 ? -12.623 9.179 -6.469 1.00 77.00 89 PRO A C 1
ATOM 668 O O . PRO A 1 89 ? -12.331 10.316 -6.839 1.00 77.00 89 PRO A O 1
ATOM 671 N N . GLY A 1 90 ? -12.402 8.105 -7.231 1.00 74.62 90 GLY A N 1
ATOM 672 C CA . GLY A 1 90 ? -11.792 8.172 -8.563 1.00 74.62 90 GLY A CA 1
ATOM 673 C C . GLY A 1 90 ? -10.273 8.370 -8.569 1.00 74.62 90 GLY A C 1
ATOM 674 O O . GLY A 1 90 ? -9.702 8.598 -9.637 1.00 74.62 90 GLY A O 1
ATOM 675 N N . ARG A 1 91 ? -9.603 8.282 -7.413 1.00 80.94 91 ARG A N 1
ATOM 676 C CA . ARG A 1 91 ? -8.141 8.338 -7.302 1.00 80.94 91 ARG A CA 1
ATOM 677 C C . ARG A 1 91 ? -7.602 7.094 -6.614 1.00 80.94 91 ARG A C 1
ATOM 679 O O . ARG A 1 91 ? -8.293 6.434 -5.851 1.00 80.94 91 ARG A O 1
ATOM 686 N N . GLN A 1 92 ? -6.333 6.795 -6.865 1.00 82.06 92 GLN A N 1
ATOM 687 C CA . GLN A 1 92 ? -5.646 5.728 -6.146 1.00 82.06 92 GLN A CA 1
ATOM 688 C C . GLN A 1 92 ? -5.520 6.096 -4.656 1.00 82.06 92 GLN A C 1
ATOM 690 O O . GLN A 1 92 ? -5.151 7.236 -4.351 1.00 82.06 92 GLN A O 1
ATOM 695 N N . PRO A 1 93 ? -5.793 5.165 -3.727 1.00 87.25 93 PRO A N 1
ATOM 696 C CA . PRO A 1 93 ? -5.651 5.412 -2.307 1.00 87.25 93 PRO A CA 1
ATOM 697 C C . PRO A 1 93 ? -4.183 5.627 -1.971 1.00 87.25 93 PRO A C 1
ATOM 699 O O . PRO A 1 93 ? -3.285 5.012 -2.549 1.00 87.25 93 PRO A O 1
ATOM 702 N N . THR A 1 94 ? -3.943 6.480 -0.983 1.00 92.38 94 THR A N 1
ATOM 703 C CA . THR A 1 94 ? -2.618 6.614 -0.386 1.00 92.38 94 THR A CA 1
ATOM 704 C C . THR A 1 94 ? -2.509 5.623 0.758 1.00 92.38 94 THR A C 1
ATOM 706 O O . THR A 1 94 ? -3.301 5.660 1.698 1.00 92.38 94 THR A O 1
ATOM 709 N N . LEU A 1 95 ? -1.515 4.745 0.678 1.00 95.19 95 LEU A N 1
ATOM 710 C CA . LEU A 1 95 ? -1.294 3.653 1.618 1.00 95.19 95 LEU A CA 1
ATOM 711 C C . LEU A 1 95 ? 0.124 3.720 2.186 1.00 95.19 95 LEU A C 1
ATOM 713 O O . LEU A 1 95 ? 1.050 4.209 1.532 1.00 95.19 95 LEU A O 1
ATOM 717 N N . THR A 1 96 ? 0.296 3.175 3.383 1.00 97.25 96 THR A N 1
ATOM 718 C CA . THR A 1 96 ? 1.605 2.812 3.930 1.00 97.25 96 THR A CA 1
ATOM 719 C C . THR A 1 96 ? 1.564 1.391 4.457 1.00 97.25 96 THR A C 1
ATOM 721 O O . THR A 1 96 ? 0.580 0.986 5.066 1.00 97.25 96 THR A O 1
ATOM 724 N N . ILE A 1 97 ? 2.620 0.627 4.197 1.00 97.06 97 ILE A N 1
ATOM 725 C CA . ILE A 1 97 ? 2.860 -0.685 4.820 1.00 97.06 97 ILE A CA 1
ATOM 726 C C . ILE A 1 97 ? 4.140 -0.658 5.658 1.00 97.06 97 ILE A C 1
ATOM 728 O O . ILE A 1 97 ? 4.648 -1.703 6.063 1.00 97.06 97 ILE A O 1
ATOM 732 N N . ARG A 1 98 ? 4.678 0.546 5.885 1.00 96.38 98 ARG A N 1
ATOM 733 C CA . ARG A 1 98 ? 5.866 0.768 6.690 1.00 96.38 98 ARG A CA 1
ATOM 734 C C . ARG A 1 98 ? 5.578 0.336 8.134 1.00 96.38 98 ARG A C 1
ATOM 736 O O . ARG A 1 98 ? 4.637 0.876 8.718 1.00 96.38 98 ARG A O 1
ATOM 743 N N . PRO A 1 99 ? 6.373 -0.574 8.727 1.00 94.25 99 PRO A N 1
ATOM 744 C CA . PRO A 1 99 ? 6.090 -1.100 10.060 1.00 94.25 99 PRO A CA 1
ATOM 745 C C . PRO A 1 99 ? 5.928 -0.017 11.135 1.00 94.25 99 PRO A C 1
ATOM 747 O O . PRO A 1 99 ? 4.972 -0.086 11.898 1.00 94.25 99 PRO A O 1
ATOM 750 N N . SER A 1 100 ? 6.770 1.024 11.148 1.00 94.12 100 SER A N 1
ATOM 751 C CA . SER A 1 100 ? 6.642 2.125 12.123 1.00 94.12 100 SER A CA 1
ATOM 752 C C . SER A 1 100 ? 5.370 2.977 12.006 1.00 94.12 100 SER A C 1
ATOM 754 O O . SER A 1 100 ? 5.017 3.664 12.962 1.00 94.12 100 SER A O 1
ATOM 756 N N . GLU A 1 101 ? 4.682 2.964 10.859 1.00 94.25 101 GLU A N 1
ATOM 757 C CA . GLU A 1 101 ? 3.465 3.758 10.625 1.00 94.25 101 GLU A CA 1
ATOM 758 C C . GLU A 1 101 ? 2.180 2.936 10.794 1.00 94.25 101 GLU A C 1
ATOM 760 O O . GLU A 1 101 ? 1.095 3.511 10.849 1.00 94.25 101 GLU A O 1
ATOM 765 N N . VAL A 1 102 ? 2.270 1.602 10.850 1.00 93.88 102 VAL A N 1
ATOM 766 C CA . VAL A 1 102 ? 1.106 0.715 10.950 1.00 93.88 102 VAL A CA 1
ATOM 767 C C . VAL A 1 102 ? 0.910 0.303 12.414 1.00 93.88 102 VAL A C 1
ATOM 769 O O . VAL A 1 102 ? 1.709 -0.482 12.920 1.00 93.88 102 VAL A O 1
ATOM 772 N N . PRO A 1 103 ? -0.161 0.760 13.098 1.00 88.19 103 PRO A N 1
ATOM 773 C CA . PRO A 1 103 ? -0.394 0.444 14.508 1.00 88.19 103 PRO A CA 1
ATOM 774 C C . PRO A 1 103 ? -0.401 -1.061 14.768 1.00 88.19 103 PRO A C 1
ATOM 776 O O . PRO A 1 103 ? -1.001 -1.816 13.998 1.00 88.19 103 PRO A O 1
ATOM 779 N N . ASP A 1 104 ? 0.213 -1.531 15.850 1.00 80.19 104 ASP A N 1
ATOM 780 C CA . ASP A 1 104 ? 0.198 -2.950 16.209 1.00 80.19 104 ASP A CA 1
ATOM 781 C C . ASP A 1 104 ? -1.215 -3.447 16.551 1.00 80.19 104 ASP A C 1
ATOM 783 O O . ASP A 1 104 ? -2.060 -2.707 17.046 1.00 80.19 104 ASP A O 1
ATOM 787 N N . ARG A 1 105 ? -1.489 -4.741 16.318 1.00 63.00 105 ARG A N 1
ATOM 788 C CA . ARG A 1 105 ? -2.773 -5.367 16.711 1.00 63.00 105 ARG A CA 1
ATOM 789 C C . ARG A 1 105 ? -3.036 -5.301 18.225 1.00 63.00 105 ARG A C 1
ATOM 791 O O . ARG A 1 105 ? -4.164 -5.534 18.647 1.00 63.00 105 ARG A O 1
ATOM 798 N N . SER A 1 106 ? -2.006 -5.023 19.019 1.00 51.69 106 SER A N 1
ATOM 799 C CA . SER A 1 106 ? -2.041 -5.026 20.482 1.00 51.69 106 SER A CA 1
ATOM 800 C C . SER A 1 106 ? -2.449 -3.687 21.100 1.00 51.69 106 SER A C 1
ATOM 802 O O . SER A 1 106 ? -2.539 -3.616 22.323 1.00 51.69 106 SER A O 1
ATOM 804 N N . ASP A 1 107 ? -2.696 -2.646 20.297 1.00 47.75 107 ASP A N 1
ATOM 805 C CA . ASP A 1 107 ? -3.045 -1.319 20.806 1.00 47.75 107 ASP A CA 1
ATOM 806 C C . ASP A 1 107 ? -4.481 -0.907 20.416 1.00 47.75 107 ASP A C 1
ATOM 808 O O . ASP A 1 107 ? -4.700 -0.295 19.369 1.00 47.75 107 ASP A O 1
ATOM 812 N N . PRO A 1 108 ? -5.496 -1.224 21.245 1.00 46.72 108 PRO A N 1
ATOM 813 C CA . PRO A 1 108 ? -6.855 -0.708 21.070 1.00 46.72 108 PRO A CA 1
ATOM 814 C C . PRO A 1 108 ? -6.977 0.797 21.389 1.00 46.72 108 PRO A C 1
ATOM 816 O O . PRO A 1 108 ? -8.078 1.346 21.323 1.00 46.72 108 PRO A O 1
ATOM 819 N N . HIS A 1 109 ? -5.878 1.468 21.749 1.00 44.84 109 HIS A N 1
ATOM 820 C CA . HIS A 1 109 ? -5.835 2.839 22.243 1.00 44.84 109 HIS A CA 1
ATOM 821 C C . HIS A 1 109 ? -4.746 3.691 21.587 1.00 44.84 109 HIS A C 1
ATOM 823 O O . HIS A 1 109 ? -4.308 4.641 22.229 1.00 44.84 109 HIS A O 1
ATOM 829 N N . GLY A 1 110 ? -4.357 3.412 20.336 1.00 44.72 110 GLY A N 1
ATOM 830 C CA . GLY A 1 110 ? -3.377 4.194 19.569 1.00 44.72 110 GLY A CA 1
ATOM 831 C C . GLY A 1 110 ? -3.800 5.653 19.337 1.00 44.72 110 GLY A C 1
ATOM 832 O O . GLY A 1 110 ? -4.091 6.063 18.216 1.00 44.72 110 GLY A O 1
ATOM 833 N N . GLN A 1 111 ? -3.865 6.439 20.411 1.00 37.75 111 GLN A N 1
ATOM 834 C CA . GLN A 1 111 ? -3.888 7.884 20.414 1.00 37.75 111 GLN A CA 1
ATOM 835 C C . GLN A 1 111 ? -2.512 8.330 19.949 1.00 37.75 111 GLN A C 1
ATOM 837 O O . GLN A 1 111 ? -1.506 8.153 20.634 1.00 37.75 111 GLN A O 1
ATOM 842 N N . ILE A 1 112 ? -2.501 8.919 18.762 1.00 42.50 112 ILE A N 1
ATOM 843 C CA . ILE A 1 112 ? -1.431 9.793 18.311 1.00 42.50 112 ILE A CA 1
ATOM 844 C C . ILE A 1 112 ? -1.401 10.961 19.308 1.00 42.50 112 ILE A C 1
ATOM 846 O O . ILE A 1 112 ? -2.332 11.769 19.329 1.00 42.50 112 ILE A O 1
ATOM 850 N N . ILE A 1 113 ? -0.388 10.988 20.178 1.00 38.75 113 ILE A N 1
ATOM 851 C CA . ILE A 1 113 ? -0.006 12.180 20.954 1.00 38.75 113 ILE A CA 1
ATOM 852 C C . ILE A 1 113 ? 0.828 13.104 20.076 1.00 38.75 113 ILE A C 1
ATOM 854 O O . ILE A 1 113 ? 1.695 12.580 19.340 1.00 38.75 113 ILE A O 1
#

pLDDT: mean 82.31, std 18.71, range [32.97, 97.25]

Mean predicted aligned error: 8.2 Å

Secondary structure (DSSP, 8-state):
-----------GGGS-GGGB----GGGTT-EEEEEEEEEETTEEEEEETTTTEEEEEEGGGT-SS---HHHHHTTTT-EEEEEEEE--TTSPPEEE--GGGS--TT-TT----

InterPro domains:
  IPR003029 S1 domain [PS50126] (29-98)